Protein AF-A0A4P8JMR4-F1 (afdb_monomer_lite)

Foldseek 3Di:
DPVLPPPPDVVVSVVVVVPDDVVVVCPPPPDDPDVVSVCVVVVVVVVVPDDDDDDDDPDPPVVVVVD

Secondary structure (DSSP, 8-state):
--GGGG---HHHHHHHHHTS-HHHHHTTS---SSHHHHHHHHHHHHHTT---PPP---SS-HHHHH-

Sequence (67 aa):
AEQKHSIDDPIEMEKAADALPIEQIAKRWIVASDPDEAVEKVGQYVTWGLNHLVFHAPGHDQRR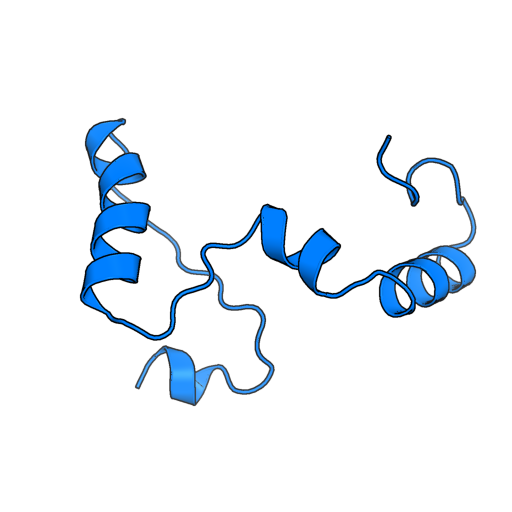FLE

InterPro domains:
  IPR036661 Luciferase-like domain superfamily [G3DSA:3.20.20.30] (1-67)

Organism: Mycob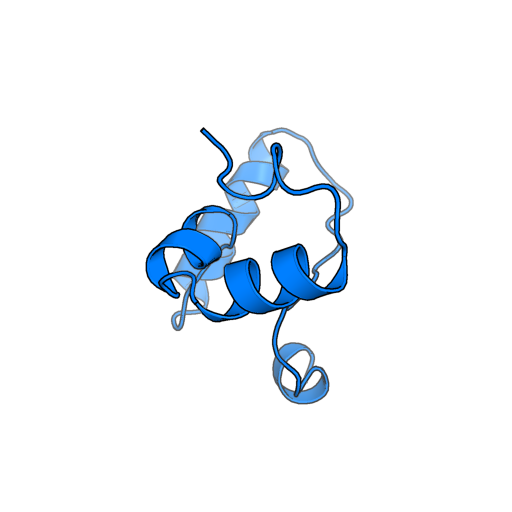acterium tuberculosis (NCBI:txid1773)

Structure (mmCIF, N/CA/C/O backbone):
data_AF-A0A4P8JMR4-F1
#
_entry.id   AF-A0A4P8JMR4-F1
#
loop_
_atom_site.group_PDB
_atom_site.id
_atom_site.type_symbol
_atom_site.label_atom_id
_atom_site.label_alt_id
_atom_site.label_comp_id
_atom_site.label_asym_id
_atom_site.label_entity_id
_atom_site.label_seq_id
_atom_site.pdbx_PDB_ins_code
_atom_site.Cartn_x
_atom_site.Cartn_y
_atom_site.Cartn_z
_atom_site.occupancy
_atom_site.B_iso_or_equiv
_atom_site.auth_seq_id
_atom_site.auth_comp_id
_atom_site.auth_asym_id
_atom_site.auth_atom_id
_atom_site.pdbx_PDB_model_num
ATOM 1 N N . ALA A 1 1 ? 14.571 9.655 -10.183 1.00 48.31 1 ALA A N 1
ATOM 2 C CA . ALA A 1 1 ? 13.819 9.649 -11.452 1.00 48.31 1 ALA A CA 1
ATOM 3 C C . ALA A 1 1 ? 13.210 8.265 -11.646 1.00 48.31 1 ALA A C 1
ATOM 5 O O . ALA A 1 1 ? 13.830 7.290 -11.241 1.00 48.31 1 ALA A O 1
ATOM 6 N N . GLU A 1 2 ? 11.995 8.177 -12.181 1.00 62.53 2 GLU A N 1
ATOM 7 C CA . GLU A 1 2 ? 11.296 6.909 -12.425 1.00 62.53 2 GLU A CA 1
ATOM 8 C C . GLU A 1 2 ? 11.955 6.208 -13.629 1.00 62.53 2 GLU A C 1
ATOM 10 O O . GLU A 1 2 ? 11.874 6.710 -14.739 1.00 62.53 2 GLU A O 1
ATOM 15 N N . GLN A 1 3 ? 12.689 5.107 -13.429 1.00 61.12 3 GLN A N 1
ATOM 16 C CA . GLN A 1 3 ? 13.580 4.512 -14.454 1.00 61.12 3 GLN A CA 1
ATOM 17 C C . GLN A 1 3 ? 12.888 4.168 -15.784 1.00 61.12 3 GLN A C 1
ATOM 19 O O . GLN A 1 3 ? 13.520 4.202 -16.833 1.00 61.12 3 GLN A O 1
ATOM 24 N N . LYS A 1 4 ? 11.588 3.869 -15.738 1.00 64.44 4 LYS A N 1
ATOM 25 C CA . LYS A 1 4 ? 10.796 3.448 -16.897 1.00 64.44 4 LYS A CA 1
ATOM 26 C C . LYS A 1 4 ? 10.311 4.605 -17.774 1.00 64.44 4 LYS A C 1
ATOM 28 O O . LYS A 1 4 ? 9.915 4.357 -18.902 1.00 64.44 4 LYS A O 1
ATOM 33 N N . HIS A 1 5 ? 10.337 5.852 -17.290 1.00 73.56 5 HIS A N 1
ATOM 34 C CA . HIS A 1 5 ? 9.731 6.983 -18.013 1.00 73.56 5 HIS A CA 1
ATOM 35 C C . HIS A 1 5 ? 10.449 7.351 -19.325 1.00 73.56 5 HIS A C 1
ATOM 37 O O . HIS A 1 5 ? 9.948 8.186 -20.070 1.00 73.56 5 HIS A O 1
ATOM 43 N N . SER A 1 6 ? 11.626 6.771 -19.582 1.00 81.19 6 SER A N 1
ATOM 44 C CA . SER A 1 6 ? 12.452 7.027 -20.769 1.00 81.19 6 SER A CA 1
ATOM 45 C C . SER A 1 6 ? 12.561 5.815 -21.706 1.00 81.19 6 SER A C 1
ATOM 47 O O . SER A 1 6 ? 13.395 5.835 -22.605 1.00 81.19 6 SER A O 1
ATOM 49 N N . ILE A 1 7 ? 11.788 4.746 -21.467 1.00 86.38 7 ILE A N 1
ATOM 50 C CA . ILE A 1 7 ? 11.767 3.536 -22.302 1.00 86.38 7 ILE A CA 1
ATOM 51 C C . ILE A 1 7 ? 10.464 3.550 -23.104 1.00 86.38 7 ILE A C 1
ATOM 53 O O . ILE A 1 7 ? 9.394 3.493 -22.506 1.00 86.38 7 ILE A O 1
ATOM 57 N N . ASP A 1 8 ? 10.547 3.614 -24.433 1.00 89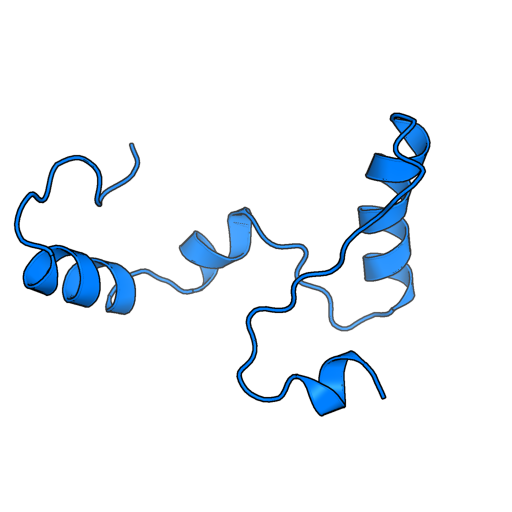.38 8 ASP A N 1
ATOM 58 C CA . ASP A 1 8 ? 9.360 3.657 -25.302 1.00 89.38 8 ASP A CA 1
ATOM 59 C C . ASP A 1 8 ? 8.884 2.259 -25.747 1.00 89.38 8 ASP A C 1
ATOM 61 O O . ASP A 1 8 ? 7.706 2.084 -26.063 1.00 89.38 8 ASP A O 1
ATOM 65 N N . ASP A 1 9 ? 9.767 1.249 -25.758 1.00 92.00 9 ASP A N 1
ATOM 66 C CA . ASP A 1 9 ? 9.390 -0.136 -26.071 1.00 92.00 9 ASP A CA 1
ATOM 67 C C . ASP A 1 9 ? 8.708 -0.796 -24.853 1.00 92.00 9 ASP A C 1
ATOM 69 O O . ASP A 1 9 ? 9.338 -0.952 -23.798 1.00 92.00 9 ASP A O 1
ATOM 73 N N . PRO A 1 10 ? 7.436 -1.229 -24.968 1.00 88.56 10 PRO A N 1
ATOM 74 C CA . PRO A 1 10 ? 6.713 -1.859 -23.867 1.00 88.56 10 PRO A CA 1
ATOM 75 C C . PRO A 1 10 ? 7.359 -3.161 -23.364 1.00 88.56 10 PRO A C 1
ATOM 77 O O . PRO A 1 10 ? 7.279 -3.444 -22.169 1.00 88.56 10 PRO A O 1
ATOM 80 N N . ILE A 1 11 ? 8.029 -3.934 -24.226 1.00 92.62 11 ILE A N 1
ATOM 81 C CA . ILE A 1 11 ? 8.678 -5.198 -23.838 1.00 92.62 11 ILE A CA 1
ATOM 82 C C . ILE A 1 11 ? 9.958 -4.929 -23.045 1.00 92.62 11 ILE A C 1
ATOM 84 O O . ILE A 1 11 ? 10.247 -5.602 -22.054 1.00 92.62 11 ILE A O 1
ATOM 88 N N . GLU A 1 12 ? 10.741 -3.934 -23.458 1.00 89.56 12 GLU A N 1
ATOM 89 C CA . GLU A 1 12 ? 11.922 -3.508 -22.701 1.00 89.56 12 GLU A CA 1
ATOM 90 C C . GLU A 1 12 ? 11.520 -2.885 -21.362 1.00 89.56 12 GLU A C 1
ATOM 92 O O . GLU A 1 12 ? 12.159 -3.130 -20.337 1.00 89.56 12 GLU A O 1
ATOM 97 N N . MET A 1 13 ? 10.414 -2.141 -21.351 1.00 89.44 13 MET A N 1
ATOM 98 C CA . MET A 1 13 ? 9.846 -1.546 -20.152 1.00 89.44 13 MET A CA 1
ATOM 99 C C . MET A 1 13 ? 9.395 -2.606 -19.130 1.00 89.44 13 MET A C 1
ATOM 101 O O . MET A 1 13 ? 9.565 -2.395 -17.925 1.00 89.44 13 MET A O 1
ATOM 105 N N . GLU A 1 14 ? 8.814 -3.720 -19.580 1.00 87.88 14 GLU A N 1
ATOM 106 C CA . GLU A 1 14 ? 8.423 -4.849 -18.727 1.00 87.88 14 GLU A CA 1
ATOM 107 C C . GLU A 1 14 ? 9.651 -5.528 -18.111 1.00 87.88 14 GLU A C 1
ATOM 109 O O . GLU A 1 14 ? 9.763 -5.584 -16.888 1.00 87.88 14 GLU A O 1
ATOM 114 N N . LYS A 1 15 ? 10.644 -5.895 -18.932 1.00 88.56 15 LYS A N 1
ATOM 115 C CA . LYS A 1 15 ? 11.908 -6.488 -18.455 1.00 88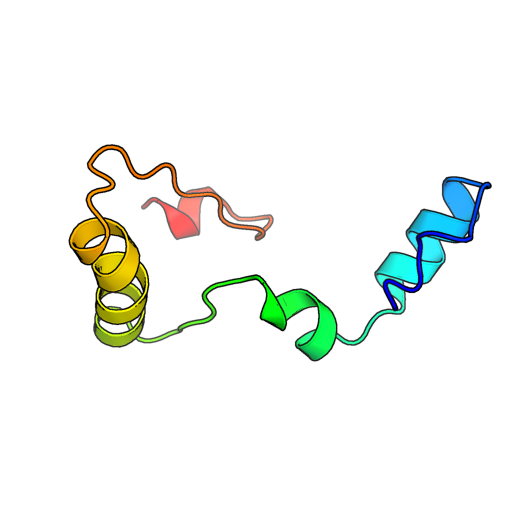.56 15 LYS A CA 1
ATOM 116 C C . LYS A 1 15 ? 12.636 -5.593 -17.453 1.00 88.56 15 LYS A C 1
ATOM 118 O O . LYS A 1 15 ? 13.195 -6.075 -16.471 1.00 88.56 15 LYS A O 1
ATOM 123 N N . ALA A 1 16 ? 12.641 -4.281 -17.697 1.00 86.94 16 ALA A N 1
ATOM 124 C CA . ALA A 1 16 ? 13.219 -3.314 -16.773 1.00 86.94 16 ALA A CA 1
ATOM 125 C C . ALA A 1 16 ? 12.448 -3.254 -15.446 1.00 86.94 16 ALA A C 1
ATOM 127 O O . ALA A 1 16 ? 13.066 -3.031 -14.410 1.00 86.94 16 ALA A O 1
ATOM 128 N N . ALA A 1 17 ? 11.125 -3.458 -15.464 1.00 85.12 17 ALA A N 1
ATOM 129 C CA . ALA A 1 17 ? 10.312 -3.558 -14.254 1.00 85.12 17 ALA A CA 1
ATOM 130 C C . ALA A 1 17 ? 10.619 -4.837 -13.460 1.00 85.12 17 ALA A C 1
ATOM 132 O O . ALA A 1 17 ? 10.774 -4.748 -12.245 1.00 85.12 17 ALA A O 1
ATOM 133 N N . ASP A 1 18 ? 10.764 -5.979 -14.135 1.00 86.50 18 ASP A N 1
ATOM 134 C CA . ASP A 1 18 ? 11.085 -7.269 -13.502 1.00 86.50 18 ASP A CA 1
ATOM 135 C C . ASP A 1 18 ? 12.454 -7.263 -12.809 1.00 86.50 18 ASP A C 1
ATOM 137 O O . ASP A 1 18 ? 12.663 -7.953 -11.812 1.00 86.50 18 ASP A O 1
ATOM 141 N N . ALA A 1 19 ? 13.395 -6.467 -13.323 1.00 88.00 19 ALA A N 1
ATOM 142 C CA . ALA A 1 19 ? 14.734 -6.322 -12.760 1.00 88.00 19 ALA A CA 1
ATOM 143 C C . ALA A 1 19 ? 14.812 -5.344 -11.569 1.00 88.00 19 ALA A C 1
ATOM 145 O O . ALA A 1 19 ? 15.884 -5.197 -10.973 1.00 88.00 19 ALA A O 1
ATOM 146 N N . LEU A 1 20 ? 13.725 -4.640 -11.228 1.00 84.44 20 LEU A N 1
ATOM 147 C CA . LEU A 1 20 ? 13.736 -3.691 -10.116 1.00 84.44 20 LEU A CA 1
ATOM 148 C C . LEU A 1 20 ? 13.859 -4.421 -8.769 1.00 84.44 20 LEU A C 1
ATOM 150 O O . LEU A 1 20 ? 13.141 -5.394 -8.532 1.00 84.44 20 LEU A O 1
ATOM 154 N N . PRO A 1 21 ? 14.688 -3.914 -7.835 1.00 87.62 21 PRO A N 1
ATOM 155 C CA . PRO A 1 21 ? 14.708 -4.423 -6.471 1.00 87.62 21 PRO A CA 1
ATOM 156 C C . PRO A 1 21 ? 13.319 -4.333 -5.836 1.00 87.62 21 PRO A C 1
ATOM 158 O O . PRO A 1 21 ? 12.638 -3.304 -5.946 1.00 87.62 21 PRO A O 1
ATOM 161 N N . ILE A 1 22 ? 12.906 -5.385 -5.130 1.00 83.50 22 ILE A N 1
ATOM 162 C CA . ILE A 1 22 ? 11.580 -5.439 -4.507 1.00 83.50 22 ILE A CA 1
ATOM 163 C C . ILE A 1 22 ? 11.392 -4.309 -3.489 1.00 83.50 22 ILE A C 1
ATOM 165 O O . ILE A 1 22 ? 10.306 -3.745 -3.377 1.00 83.50 22 ILE A O 1
ATOM 169 N N . GLU A 1 23 ? 12.468 -3.885 -2.826 1.00 81.75 23 GLU A N 1
ATOM 170 C CA . GLU A 1 23 ? 12.475 -2.764 -1.889 1.00 81.75 23 GLU A CA 1
ATOM 171 C C . GLU A 1 23 ? 12.174 -1.435 -2.587 1.00 81.75 23 GLU A C 1
ATOM 173 O O . GLU A 1 23 ? 11.622 -0.524 -1.974 1.00 81.75 23 GLU A O 1
ATOM 178 N N . GLN A 1 24 ? 12.519 -1.291 -3.870 1.00 82.19 24 GLN A N 1
ATOM 179 C CA . GLN A 1 24 ? 12.179 -0.104 -4.651 1.00 82.19 24 GLN A CA 1
ATOM 180 C C . GLN A 1 24 ? 10.695 -0.091 -5.022 1.00 82.19 24 GLN A C 1
ATOM 182 O O . GLN A 1 24 ? 10.069 0.970 -4.960 1.00 82.19 24 GLN A O 1
ATOM 187 N N . ILE A 1 25 ? 10.130 -1.250 -5.362 1.00 77.94 25 ILE A N 1
ATOM 188 C CA . ILE A 1 25 ? 8.708 -1.402 -5.694 1.00 77.94 25 ILE A CA 1
ATOM 189 C C . ILE A 1 25 ? 7.848 -1.185 -4.440 1.00 77.94 25 ILE A C 1
ATOM 191 O O . ILE A 1 25 ? 6.877 -0.429 -4.475 1.00 77.94 25 ILE A O 1
ATOM 195 N N . ALA A 1 26 ? 8.253 -1.768 -3.311 1.00 83.56 26 ALA A N 1
ATOM 196 C CA . ALA A 1 26 ? 7.536 -1.734 -2.040 1.00 83.56 26 ALA A CA 1
ATOM 197 C C . ALA A 1 26 ? 7.350 -0.324 -1.449 1.00 83.56 26 ALA A C 1
ATOM 199 O O . ALA A 1 26 ? 6.437 -0.120 -0.659 1.00 83.56 26 ALA A O 1
ATOM 200 N N . LYS A 1 27 ? 8.147 0.680 -1.850 1.00 86.31 27 LYS A N 1
ATOM 201 C CA . LYS A 1 27 ? 8.076 2.055 -1.304 1.00 86.31 27 LYS A CA 1
ATOM 202 C C . LYS A 1 27 ? 6.719 2.739 -1.453 1.00 86.31 27 LYS A C 1
ATOM 204 O O . LYS A 1 27 ? 6.436 3.676 -0.715 1.00 86.31 27 LYS A O 1
ATOM 209 N N . ARG A 1 28 ? 5.919 2.332 -2.442 1.00 88.69 28 ARG A N 1
ATOM 210 C CA . ARG A 1 28 ? 4.577 2.889 -2.683 1.00 88.69 28 ARG A CA 1
ATOM 211 C C . ARG A 1 28 ? 3.453 2.011 -2.130 1.00 88.69 28 ARG A C 1
ATOM 213 O O . ARG A 1 28 ? 2.289 2.339 -2.331 1.00 88.69 28 ARG A O 1
ATOM 220 N N . TRP A 1 29 ? 3.797 0.923 -1.448 1.00 93.62 29 TRP A N 1
ATOM 221 C CA . TRP A 1 29 ? 2.852 0.004 -0.833 1.00 93.62 29 TRP A CA 1
ATOM 222 C C . TRP A 1 29 ? 2.955 0.094 0.684 1.00 93.62 29 TRP A C 1
ATOM 224 O O . TRP A 1 29 ? 4.036 0.249 1.251 1.00 93.62 29 TRP A O 1
ATOM 234 N N . ILE A 1 30 ? 1.819 -0.064 1.354 1.00 95.50 30 ILE A N 1
ATOM 235 C CA . ILE A 1 30 ? 1.825 -0.439 2.763 1.00 95.50 30 ILE A CA 1
ATOM 236 C C . ILE A 1 30 ? 2.252 -1.907 2.810 1.00 95.50 30 ILE A C 1
ATOM 238 O O . ILE A 1 30 ? 1.501 -2.786 2.397 1.00 95.50 30 ILE A O 1
ATOM 242 N N . VAL A 1 31 ? 3.474 -2.164 3.275 1.00 95.81 31 VAL A N 1
ATOM 243 C CA . VAL A 1 31 ? 3.965 -3.517 3.562 1.00 95.81 31 VAL A CA 1
ATOM 244 C C . VAL A 1 31 ? 3.944 -3.707 5.073 1.00 95.81 31 VAL A C 1
ATOM 246 O O . VAL A 1 31 ? 4.562 -2.922 5.795 1.00 95.81 31 VAL A O 1
ATOM 249 N N . ALA A 1 32 ? 3.199 -4.709 5.534 1.00 96.00 32 ALA A N 1
ATOM 250 C CA . ALA A 1 32 ? 3.078 -5.091 6.936 1.00 96.00 32 ALA A CA 1
ATOM 251 C C . ALA A 1 32 ? 2.752 -6.590 7.029 1.00 96.00 32 ALA A C 1
ATOM 253 O O . ALA A 1 32 ? 2.044 -7.129 6.175 1.00 96.00 32 ALA A O 1
ATOM 254 N N . SER A 1 33 ? 3.272 -7.256 8.058 1.00 96.38 33 SER A N 1
ATOM 255 C CA . SER A 1 33 ? 2.879 -8.623 8.443 1.00 96.38 33 SER A CA 1
ATOM 256 C C . SER A 1 33 ? 2.182 -8.674 9.803 1.00 96.38 33 SER A C 1
ATOM 258 O O . SER A 1 33 ? 1.717 -9.737 10.205 1.00 96.38 33 SER A O 1
ATOM 260 N N . ASP A 1 34 ? 2.133 -7.539 10.499 1.00 97.88 34 ASP A N 1
ATOM 261 C CA . ASP A 1 34 ? 1.379 -7.323 11.724 1.00 97.88 34 ASP A CA 1
ATOM 262 C C . ASP A 1 34 ? 0.100 -6.522 11.400 1.00 97.88 34 ASP A C 1
ATOM 264 O O . ASP A 1 34 ? 0.172 -5.528 10.665 1.00 97.88 34 ASP A O 1
ATOM 268 N N . PRO A 1 35 ? -1.081 -6.957 11.873 1.00 96.81 35 PRO A N 1
ATOM 269 C CA . PRO A 1 35 ? -2.339 -6.298 11.540 1.00 96.81 35 PRO A CA 1
ATOM 270 C C . PRO A 1 35 ? -2.476 -4.909 12.172 1.00 96.81 35 PRO A C 1
ATOM 272 O O . PRO A 1 35 ? -3.055 -4.028 11.535 1.00 96.81 35 PRO A O 1
ATOM 275 N N . ASP A 1 36 ? -1.936 -4.682 13.371 1.00 98.12 36 ASP A N 1
ATOM 276 C CA . ASP A 1 36 ? -2.049 -3.388 14.048 1.00 98.12 36 ASP A CA 1
ATOM 277 C C . ASP A 1 36 ? -1.222 -2.326 13.308 1.00 98.12 36 ASP A C 1
ATOM 279 O O . ASP A 1 36 ? -1.713 -1.225 13.044 1.00 98.12 36 ASP A O 1
ATOM 283 N N . GLU A 1 37 ? -0.019 -2.687 12.848 1.00 98.25 37 GLU A N 1
ATOM 284 C CA . GLU A 1 37 ? 0.807 -1.832 11.983 1.00 98.25 37 GLU A CA 1
ATOM 285 C C . GLU A 1 37 ? 0.087 -1.471 10.668 1.00 98.25 37 GLU A C 1
ATOM 287 O O . GLU A 1 37 ? 0.149 -0.329 10.192 1.00 98.25 37 GLU A O 1
ATOM 292 N N . ALA A 1 38 ? -0.612 -2.437 10.061 1.00 97.50 38 ALA A N 1
ATOM 293 C CA . ALA A 1 38 ? -1.377 -2.201 8.841 1.00 97.50 38 ALA A CA 1
ATOM 294 C C . ALA A 1 38 ? -2.529 -1.213 9.086 1.00 97.50 38 ALA A C 1
ATOM 296 O O . ALA A 1 38 ? -2.711 -0.269 8.311 1.00 97.50 38 ALA A O 1
ATOM 297 N N . VAL A 1 39 ? -3.276 -1.399 10.178 1.00 97.88 39 VAL A N 1
ATOM 298 C CA . VAL A 1 39 ? -4.390 -0.525 10.569 1.00 97.88 39 VAL A CA 1
ATOM 299 C C . VAL A 1 39 ? -3.905 0.891 10.864 1.00 97.88 39 VAL A C 1
ATOM 301 O O . VAL A 1 39 ? -4.532 1.843 10.402 1.00 97.88 39 VAL A O 1
ATOM 304 N N . GLU A 1 40 ? -2.780 1.056 11.562 1.00 98.12 40 GLU A N 1
ATOM 305 C CA . GLU A 1 40 ? -2.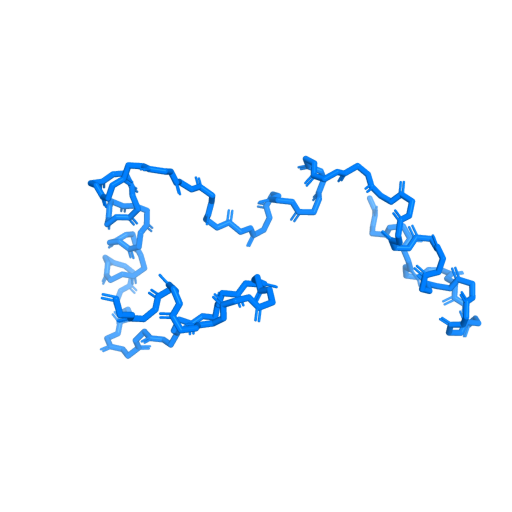206 2.373 11.858 1.00 98.12 40 GLU A CA 1
ATOM 306 C C . GLU A 1 40 ? -1.877 3.147 10.571 1.00 98.12 40 GLU A C 1
ATOM 308 O O . GLU A 1 40 ? -2.311 4.291 10.392 1.00 98.12 40 GLU A O 1
ATOM 313 N N . LYS A 1 41 ? -1.184 2.500 9.623 1.00 97.56 41 LYS A N 1
ATOM 314 C CA . LYS A 1 41 ? -0.827 3.104 8.328 1.00 97.56 41 LYS A CA 1
ATOM 315 C C . LYS A 1 41 ? -2.061 3.457 7.493 1.00 97.56 41 LYS A C 1
ATOM 317 O O . 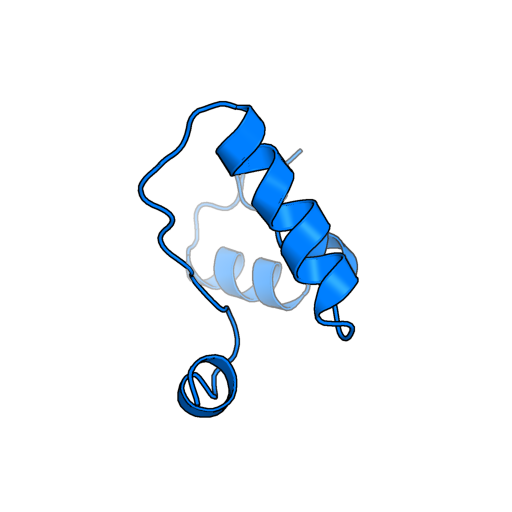LYS A 1 41 ? -2.099 4.514 6.865 1.00 97.56 41 LYS A O 1
ATOM 322 N N . VAL A 1 42 ? -3.090 2.609 7.499 1.00 97.88 42 VAL A N 1
ATOM 323 C CA . VAL A 1 42 ? -4.371 2.889 6.826 1.00 97.88 42 VAL A CA 1
ATOM 324 C C . VAL A 1 42 ? -5.125 4.037 7.516 1.00 97.88 42 VAL A C 1
ATOM 326 O O . VAL A 1 42 ? -5.698 4.896 6.842 1.00 97.88 42 VAL A O 1
ATOM 329 N N . GLY A 1 43 ? -5.089 4.108 8.848 1.00 97.94 43 GLY A N 1
ATOM 330 C CA . GLY A 1 43 ? -5.774 5.122 9.655 1.00 97.94 43 GLY A CA 1
ATOM 331 C C . GLY A 1 43 ? -5.328 6.558 9.365 1.00 97.94 43 GLY A C 1
ATOM 332 O O . GLY A 1 43 ? -6.116 7.498 9.516 1.00 97.94 43 GLY A O 1
ATOM 333 N N . GLN A 1 44 ? -4.108 6.747 8.856 1.00 97.81 44 GLN A N 1
ATOM 334 C CA . GLN A 1 44 ? -3.632 8.052 8.394 1.00 97.81 44 GLN A CA 1
ATOM 335 C C . GLN A 1 44 ? -4.522 8.633 7.282 1.00 97.81 44 GLN A C 1
ATOM 337 O O . GLN A 1 44 ? -4.853 9.819 7.308 1.00 97.81 44 GLN A O 1
ATOM 342 N N . TYR A 1 45 ? -4.980 7.802 6.344 1.00 98.25 45 TYR A N 1
ATOM 343 C CA . TYR A 1 45 ? -5.859 8.234 5.254 1.00 98.25 45 TYR A CA 1
ATOM 344 C C . TYR A 1 45 ? -7.253 8.629 5.751 1.00 98.25 45 TYR A C 1
ATOM 346 O O . TYR A 1 45 ? -7.846 9.583 5.245 1.00 98.25 45 TYR A O 1
ATOM 354 N N . VAL A 1 46 ? -7.750 7.941 6.781 1.00 98.00 46 VAL A N 1
ATOM 355 C CA . VAL A 1 46 ? -9.005 8.304 7.458 1.00 98.00 46 VAL A CA 1
ATOM 356 C C . VAL A 1 46 ? -8.855 9.638 8.182 1.00 98.00 46 VAL A C 1
ATOM 358 O O . VAL A 1 46 ? -9.729 10.494 8.088 1.00 98.00 46 VAL A O 1
ATOM 361 N N . THR A 1 47 ? -7.715 9.854 8.843 1.00 98.31 47 THR A N 1
ATOM 362 C CA . THR A 1 47 ? -7.392 11.123 9.515 1.00 98.31 47 THR A CA 1
ATOM 363 C C . THR A 1 47 ? -7.356 12.293 8.529 1.00 98.31 47 THR A C 1
ATOM 365 O O . THR A 1 47 ? -7.766 13.402 8.864 1.00 98.31 47 THR A O 1
ATOM 368 N N . TRP A 1 48 ? -6.931 12.050 7.287 1.00 98.25 48 TRP A N 1
ATOM 369 C CA . TRP A 1 48 ? -6.996 13.032 6.200 1.00 98.25 48 TRP A CA 1
ATOM 370 C C . TRP A 1 48 ? -8.402 13.254 5.622 1.00 98.25 48 TRP A C 1
ATOM 372 O O . TRP A 1 48 ? -8.576 14.125 4.772 1.00 98.25 48 TRP A O 1
ATOM 382 N N . GLY A 1 49 ? -9.409 12.512 6.086 1.00 98.31 49 GLY A N 1
ATOM 383 C CA . GLY A 1 49 ? -10.811 12.696 5.718 1.00 98.31 49 GLY A CA 1
ATOM 384 C C . GLY A 1 49 ? -11.327 11.753 4.630 1.00 98.31 49 GLY A C 1
ATOM 385 O O . GLY A 1 49 ? -12.464 11.924 4.189 1.00 98.31 49 GLY A O 1
ATOM 386 N N . LEU A 1 50 ? -10.547 10.755 4.192 1.00 98.50 50 LEU A N 1
ATOM 387 C CA . LEU A 1 50 ? -11.068 9.723 3.292 1.00 98.50 50 LEU A CA 1
ATOM 388 C C . LEU A 1 50 ? -12.013 8.788 4.056 1.00 98.50 50 LEU A C 1
ATOM 390 O O . LEU A 1 50 ? -11.676 8.275 5.118 1.00 98.50 50 LEU A O 1
ATOM 394 N N . ASN A 1 51 ? -13.198 8.548 3.496 1.00 97.44 51 ASN A N 1
ATOM 395 C CA . ASN A 1 51 ? -14.247 7.732 4.120 1.00 97.44 51 ASN A CA 1
ATOM 396 C C . ASN A 1 51 ? -14.664 6.513 3.281 1.00 97.44 51 ASN A C 1
ATOM 398 O O . ASN A 1 51 ? -15.428 5.676 3.755 1.00 97.44 51 ASN A O 1
ATOM 402 N N . HIS A 1 52 ? -14.140 6.389 2.060 1.00 98.25 52 HIS A N 1
ATOM 403 C CA . HIS A 1 52 ? -14.324 5.233 1.193 1.00 98.25 52 HIS A CA 1
ATOM 404 C C . HIS A 1 52 ? -12.946 4.719 0.777 1.00 98.25 52 HIS A C 1
ATOM 406 O O . HIS A 1 52 ? -12.301 5.271 -0.113 1.00 98.25 52 HIS A O 1
ATOM 412 N N . LEU A 1 53 ? -12.476 3.687 1.477 1.00 97.50 53 LEU A N 1
ATOM 413 C CA . LEU A 1 53 ? -11.168 3.085 1.246 1.00 97.50 53 LEU A CA 1
ATOM 414 C C . LEU A 1 53 ? -11.324 1.856 0.349 1.00 97.50 53 LEU A C 1
ATOM 416 O O . LEU A 1 53 ? -12.020 0.909 0.708 1.00 97.50 53 LEU A O 1
ATOM 420 N N . VAL A 1 54 ? -10.672 1.879 -0.812 1.00 97.69 54 VAL A N 1
ATOM 421 C CA . VAL A 1 54 ? -10.613 0.741 -1.735 1.00 97.69 54 VAL A CA 1
ATOM 422 C C . VAL A 1 54 ? -9.244 0.089 -1.592 1.00 97.69 54 VAL A C 1
ATOM 424 O O . VAL A 1 54 ? -8.223 0.714 -1.875 1.00 97.69 54 VAL A O 1
ATOM 427 N N . PHE A 1 55 ? -9.224 -1.163 -1.142 1.00 95.94 55 PHE A N 1
ATOM 428 C CA . PHE A 1 55 ? -7.991 -1.910 -0.925 1.00 95.94 55 PHE A CA 1
ATOM 429 C C . PHE A 1 55 ? -7.595 -2.671 -2.190 1.00 95.94 55 PHE A C 1
ATOM 431 O O . PHE A 1 55 ? -8.385 -3.430 -2.745 1.00 95.94 55 PHE A O 1
ATOM 438 N N . HIS A 1 56 ? -6.355 -2.475 -2.630 1.00 96.06 56 HIS A N 1
ATOM 439 C CA . HIS A 1 56 ? -5.738 -3.221 -3.720 1.00 96.06 56 HIS A CA 1
ATOM 440 C C . HIS A 1 56 ? -4.527 -3.952 -3.147 1.00 96.06 56 HIS A C 1
ATOM 442 O O . HIS A 1 56 ? -3.614 -3.306 -2.640 1.00 96.06 56 HIS A O 1
ATOM 448 N N . ALA A 1 57 ? -4.529 -5.283 -3.204 1.00 95.50 57 ALA A N 1
ATOM 449 C CA . ALA A 1 57 ? -3.379 -6.102 -2.839 1.00 95.50 57 ALA A CA 1
ATOM 450 C C . ALA A 1 57 ? -2.646 -6.563 -4.110 1.00 95.50 57 ALA A C 1
ATOM 452 O O . ALA A 1 57 ? -3.313 -6.942 -5.071 1.00 95.50 57 ALA A O 1
ATOM 453 N N . PRO A 1 58 ? -1.301 -6.577 -4.140 1.00 93.12 58 PRO A N 1
ATOM 454 C CA . PRO A 1 58 ? -0.546 -6.913 -5.351 1.00 93.12 58 PRO A CA 1
ATOM 455 C C . PRO A 1 58 ? -0.360 -8.421 -5.569 1.00 93.12 58 PRO A C 1
ATOM 457 O O . PRO A 1 58 ? 0.073 -8.838 -6.638 1.00 93.12 58 PRO A O 1
ATOM 460 N N . GLY A 1 59 ? -0.610 -9.244 -4.545 1.00 91.56 59 GLY A N 1
ATOM 461 C CA . GLY A 1 59 ? -0.302 -10.673 -4.579 1.00 91.56 59 GLY A CA 1
ATOM 462 C C . GLY A 1 59 ? -1.186 -11.455 -5.550 1.00 91.56 59 GLY A C 1
ATOM 463 O O . GLY A 1 59 ? -2.352 -11.134 -5.744 1.00 91.56 59 GLY A O 1
ATOM 464 N N . HIS A 1 60 ? -0.665 -12.538 -6.124 1.00 93.31 60 HIS A N 1
ATOM 465 C CA . HIS A 1 60 ? -1.477 -13.415 -6.977 1.00 93.31 60 HIS A CA 1
ATOM 466 C C . HIS A 1 60 ? -2.612 -14.115 -6.207 1.00 93.31 60 HIS A C 1
ATOM 468 O O . HIS A 1 60 ? -3.675 -14.368 -6.770 1.00 93.31 60 HIS A O 1
ATOM 474 N N . ASP A 1 61 ? -2.406 -14.409 -4.920 1.00 95.12 61 ASP A N 1
ATOM 475 C CA . ASP A 1 61 ? -3.402 -15.050 -4.057 1.00 95.12 61 ASP A CA 1
ATOM 476 C C . ASP A 1 61 ? -4.308 -14.009 -3.382 1.00 95.12 61 ASP A C 1
ATOM 478 O O . ASP A 1 61 ? -4.116 -13.621 -2.230 1.00 95.12 61 ASP A O 1
ATOM 482 N N . GLN A 1 62 ? -5.295 -13.527 -4.136 1.00 94.69 62 GLN A N 1
ATOM 483 C CA . GLN A 1 62 ? -6.238 -12.511 -3.660 1.00 94.69 62 GLN A CA 1
ATOM 484 C C . GLN A 1 62 ? -7.214 -13.036 -2.599 1.00 94.69 62 GLN A C 1
ATOM 486 O O . GLN A 1 62 ? -7.683 -12.253 -1.780 1.00 94.69 62 GLN A O 1
ATOM 491 N N . ARG A 1 63 ? -7.521 -14.344 -2.579 1.00 95.00 63 ARG A N 1
ATOM 492 C CA . ARG A 1 63 ? -8.441 -14.899 -1.568 1.00 95.00 63 ARG A CA 1
ATOM 493 C C . ARG A 1 63 ? -7.817 -14.839 -0.189 1.00 95.00 63 ARG A C 1
ATOM 495 O O . ARG A 1 63 ? -8.449 -14.329 0.720 1.00 95.00 63 ARG A O 1
ATOM 502 N N . ARG A 1 64 ? -6.543 -15.226 -0.074 1.00 94.62 64 ARG A N 1
ATOM 503 C CA . ARG A 1 64 ? -5.775 -15.113 1.173 1.00 94.62 64 ARG A CA 1
ATOM 504 C C . ARG A 1 64 ? -5.712 -13.685 1.733 1.00 94.62 64 ARG A C 1
ATOM 506 O O . ARG A 1 64 ? -5.479 -13.512 2.921 1.00 94.62 64 ARG A O 1
ATOM 513 N N . PHE A 1 65 ? -5.832 -12.660 0.889 1.00 93.69 65 PHE A N 1
ATOM 514 C CA . PHE A 1 65 ? -5.862 -11.273 1.354 1.00 93.69 65 PHE A CA 1
ATOM 515 C C . PHE A 1 65 ? -7.220 -10.878 1.961 1.00 93.69 65 PHE A C 1
ATOM 517 O O . PHE A 1 65 ? -7.253 -10.035 2.854 1.00 93.69 65 PHE A O 1
ATOM 524 N N . LEU A 1 66 ? -8.324 -11.449 1.467 1.00 87.88 66 LEU A N 1
ATOM 525 C CA . LEU A 1 66 ? -9.689 -11.057 1.840 1.00 87.88 66 LEU A CA 1
ATOM 526 C C . LEU A 1 66 ? -10.340 -11.969 2.887 1.00 87.88 66 LEU A C 1
ATOM 528 O O . LEU A 1 66 ? -11.207 -11.500 3.624 1.00 87.88 66 LEU A O 1
ATOM 532 N N . GLU A 1 67 ? -9.974 -13.250 2.903 1.00 87.38 67 GLU A N 1
ATOM 533 C CA . GLU A 1 67 ? -10.531 -14.310 3.760 1.00 87.38 67 GLU A CA 1
ATOM 534 C C . GLU A 1 67 ? -9.566 -14.681 4.893 1.00 87.38 67 GLU A C 1
ATOM 536 O O . GLU A 1 67 ? -10.058 -14.851 6.033 1.00 87.38 67 GLU A O 1
#

pLDDT: mean 90.23, std 9.88, range [48.31, 98.5]

Radius of gyration: 15.64 Å; chains: 1; bounding box: 29×28×40 Å